Protein AF-A0A060UQU9-F1 (afdb_monomer_lite)

Structure (mmCIF, N/CA/C/O backbone):
data_AF-A0A060UQU9-F1
#
_entry.id   AF-A0A060UQU9-F1
#
loop_
_atom_site.group_PDB
_atom_site.id
_atom_site.type_symbol
_atom_site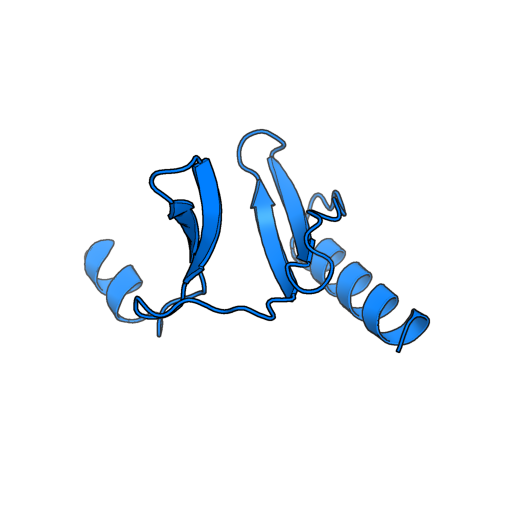.label_atom_id
_atom_site.label_alt_id
_atom_site.label_comp_id
_atom_site.label_asym_id
_atom_site.label_entity_id
_atom_site.label_seq_id
_atom_site.pdbx_PDB_ins_code
_atom_site.Cartn_x
_atom_site.Cartn_y
_atom_site.Cartn_z
_atom_site.occupancy
_atom_site.B_iso_or_equiv
_atom_site.auth_seq_id
_atom_site.auth_comp_id
_atom_site.auth_asym_id
_atom_site.auth_atom_id
_atom_site.pdbx_PDB_model_num
ATOM 1 N N . MET A 1 1 ? -8.033 27.058 6.420 1.00 45.81 1 MET A N 1
ATOM 2 C CA . MET A 1 1 ? -7.345 26.157 5.471 1.00 45.81 1 MET A CA 1
ATOM 3 C C . MET A 1 1 ? -8.366 25.172 4.959 1.00 45.81 1 MET A C 1
ATOM 5 O O . MET A 1 1 ? -9.014 24.534 5.781 1.00 45.81 1 MET A O 1
ATOM 9 N N . THR A 1 2 ? -8.581 25.113 3.648 1.00 48.00 2 THR A N 1
ATOM 10 C CA . THR A 1 2 ? -9.543 24.166 3.079 1.00 48.00 2 THR A CA 1
ATOM 11 C C . THR A 1 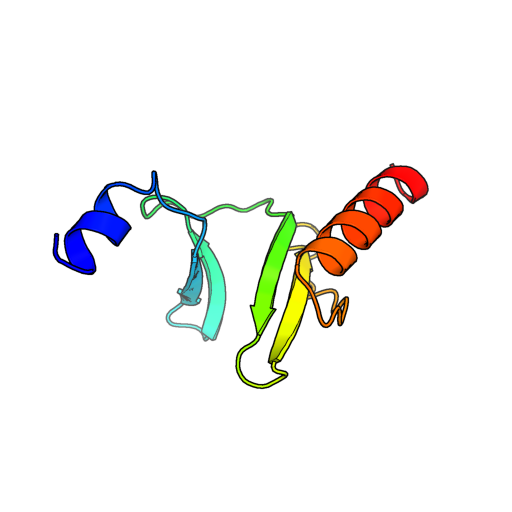2 ? -8.895 22.788 2.943 1.00 48.00 2 THR A C 1
ATOM 13 O O . THR A 1 2 ? -7.679 22.675 2.794 1.00 48.00 2 THR A O 1
ATOM 16 N N . THR A 1 3 ? -9.694 21.723 2.960 1.00 50.09 3 THR A N 1
ATOM 17 C CA . THR A 1 3 ? -9.246 20.333 2.740 1.00 50.09 3 THR A CA 1
ATOM 18 C C . THR A 1 3 ? -8.466 20.178 1.424 1.00 50.09 3 THR A C 1
ATOM 20 O O . THR A 1 3 ? -7.564 19.352 1.308 1.00 50.09 3 THR A O 1
ATOM 23 N N . LYS A 1 4 ? -8.767 21.038 0.443 1.00 40.75 4 LYS A N 1
ATOM 24 C CA . LYS A 1 4 ? -8.099 21.126 -0.859 1.00 40.75 4 LYS A CA 1
ATOM 25 C C . LYS A 1 4 ? -6.667 21.672 -0.752 1.00 40.75 4 LYS A C 1
ATOM 27 O O . LYS A 1 4 ? -5.788 21.202 -1.464 1.00 40.75 4 LYS A O 1
ATOM 32 N N . ASP A 1 5 ? -6.412 22.588 0.182 1.00 40.69 5 ASP A N 1
ATOM 33 C CA . ASP A 1 5 ? -5.081 23.172 0.406 1.00 40.69 5 ASP A CA 1
ATOM 34 C C . ASP A 1 5 ? -4.130 22.182 1.099 1.00 40.69 5 ASP A C 1
ATOM 36 O O . ASP A 1 5 ? -2.941 22.140 0.788 1.00 40.69 5 ASP A O 1
ATOM 40 N N . GLN A 1 6 ? -4.659 21.325 1.983 1.00 46.97 6 GLN A N 1
ATOM 41 C CA . GLN A 1 6 ? -3.895 20.250 2.634 1.00 46.97 6 GLN A CA 1
ATOM 42 C C . GLN A 1 6 ? -3.501 19.140 1.646 1.00 46.97 6 GLN A C 1
ATOM 44 O O . GLN A 1 6 ? -2.376 18.641 1.691 1.00 46.97 6 GLN A O 1
ATOM 49 N N . LEU A 1 7 ? -4.391 18.809 0.702 1.00 45.09 7 LEU A N 1
ATOM 50 C CA . LEU A 1 7 ? -4.111 17.884 -0.403 1.00 45.09 7 LEU A CA 1
ATOM 51 C C . LEU A 1 7 ? -3.045 18.424 -1.373 1.00 45.09 7 LEU A C 1
ATOM 53 O O . LEU A 1 7 ? -2.247 17.646 -1.888 1.00 45.09 7 LEU A O 1
ATOM 57 N N . CYS A 1 8 ? -2.996 19.743 -1.593 1.00 40.31 8 CYS A N 1
ATOM 58 C CA . CYS A 1 8 ? -2.000 20.389 -2.455 1.00 40.31 8 CYS A CA 1
ATOM 59 C C . CYS A 1 8 ? -0.622 20.575 -1.789 1.00 40.31 8 CYS A C 1
ATOM 61 O O . CYS A 1 8 ? 0.390 20.586 -2.489 1.00 40.31 8 CYS A O 1
ATOM 63 N N . GLN A 1 9 ? -0.554 20.730 -0.459 1.00 44.38 9 GLN A N 1
ATOM 64 C CA . GLN A 1 9 ? 0.720 20.879 0.266 1.00 44.38 9 GLN A CA 1
ATOM 65 C C . GLN A 1 9 ? 1.437 19.549 0.533 1.00 44.38 9 GLN A C 1
ATOM 67 O O . GLN A 1 9 ? 2.664 19.527 0.671 1.00 44.38 9 GLN A O 1
ATOM 72 N N . ALA A 1 10 ? 0.718 18.424 0.546 1.00 45.84 10 ALA A N 1
ATOM 73 C CA . ALA A 1 10 ? 1.346 17.114 0.502 1.00 45.84 10 ALA A CA 1
ATOM 74 C C . ALA A 1 10 ? 1.954 16.921 -0.894 1.00 45.84 10 ALA A C 1
ATOM 76 O O . ALA A 1 10 ? 1.232 16.694 -1.860 1.00 45.84 10 ALA A O 1
ATOM 77 N N . LYS A 1 11 ? 3.285 17.002 -1.025 1.00 51.78 11 LYS A N 1
ATOM 78 C CA . LYS A 1 11 ? 4.006 16.512 -2.214 1.00 51.78 11 LYS A CA 1
ATOM 79 C C . LYS A 1 11 ? 3.528 15.081 -2.482 1.00 51.78 11 LYS A C 1
ATOM 81 O O . LYS A 1 11 ? 3.918 14.164 -1.763 1.00 51.78 11 LYS A O 1
ATOM 86 N N . THR A 1 12 ? 2.632 14.958 -3.461 1.00 65.81 12 THR A N 1
ATOM 87 C CA . THR A 1 12 ? 1.512 14.004 -3.458 1.00 65.81 12 THR A CA 1
ATOM 88 C C . THR A 1 12 ? 1.918 12.592 -3.062 1.00 65.81 12 THR A C 1
ATOM 90 O O . THR A 1 12 ? 2.855 12.014 -3.618 1.00 65.81 12 THR A O 1
ATOM 93 N N . LEU A 1 13 ? 1.232 12.031 -2.067 1.00 65.88 13 LEU A N 1
ATOM 94 C CA . LEU A 1 13 ? 1.348 10.607 -1.780 1.00 65.88 13 LEU A CA 1
ATOM 95 C C . LEU A 1 13 ? 0.984 9.819 -3.052 1.00 65.88 13 LEU A C 1
ATOM 97 O O . LEU A 1 13 ? 0.122 10.266 -3.814 1.00 65.88 13 LEU A O 1
ATOM 101 N N . PRO A 1 14 ? 1.645 8.681 -3.316 1.00 71.50 14 PRO A N 1
ATOM 102 C CA . PRO A 1 14 ? 1.239 7.787 -4.390 1.00 71.50 14 PRO A CA 1
ATOM 103 C C . PRO A 1 14 ? -0.236 7.417 -4.231 1.00 71.50 14 PRO A C 1
ATOM 105 O O . PRO A 1 14 ? -0.667 7.033 -3.145 1.00 71.50 14 PRO A O 1
ATOM 108 N N . VAL A 1 15 ? -0.998 7.551 -5.309 1.00 71.81 15 VAL A N 1
ATOM 109 C CA . VAL A 1 15 ? -2.409 7.175 -5.373 1.00 71.81 15 VAL A CA 1
ATOM 110 C C . VAL A 1 15 ? -2.566 5.932 -6.224 1.00 71.81 15 VAL A C 1
ATOM 112 O O . VAL A 1 15 ? -1.937 5.795 -7.275 1.00 71.81 15 VAL A O 1
ATOM 115 N N . LEU A 1 16 ? -3.416 5.031 -5.751 1.00 73.94 16 LEU A N 1
ATOM 116 C CA . LEU A 1 16 ? -3.817 3.836 -6.467 1.00 73.94 16 LEU A CA 1
ATOM 117 C C . LEU A 1 16 ? -5.011 4.215 -7.353 1.00 73.94 16 LEU A C 1
ATOM 119 O O . LEU A 1 16 ? -6.038 4.681 -6.867 1.00 73.94 16 LEU A O 1
ATOM 123 N N . LEU A 1 17 ? -4.826 4.102 -8.661 1.00 71.75 17 LEU A N 1
ATOM 124 C CA . LEU A 1 17 ? -5.800 4.423 -9.696 1.00 71.75 17 LEU A CA 1
ATOM 125 C C . LEU A 1 17 ? -6.261 3.132 -10.365 1.00 71.75 17 LEU A C 1
ATOM 127 O O . LEU A 1 17 ? -5.503 2.171 -10.460 1.00 71.75 17 LEU A O 1
ATOM 131 N N . LEU A 1 18 ? -7.486 3.134 -10.873 1.00 67.00 18 LEU A N 1
ATOM 132 C CA . LEU A 1 18 ? -7.959 2.144 -11.833 1.00 67.00 18 LEU A CA 1
ATOM 133 C C . LEU A 1 18 ? -7.898 2.788 -13.218 1.00 67.00 18 LEU A C 1
ATOM 135 O O . LEU A 1 18 ? -8.405 3.896 -13.396 1.00 67.00 18 LEU A O 1
ATOM 139 N N . ASP A 1 19 ? -7.238 2.137 -14.173 1.00 70.56 19 ASP A N 1
ATOM 140 C CA . ASP A 1 19 ? -7.261 2.580 -15.565 1.00 70.56 19 ASP A CA 1
ATOM 141 C C . ASP A 1 19 ? -8.593 2.226 -16.252 1.00 70.56 19 ASP A C 1
ATOM 143 O O . ASP A 1 19 ? -9.465 1.560 -15.690 1.00 70.56 19 ASP A O 1
ATOM 147 N N . ASP A 1 20 ? -8.748 2.676 -17.493 1.00 74.25 20 ASP A N 1
ATOM 148 C CA . ASP A 1 20 ? -9.923 2.450 -18.341 1.00 74.25 20 ASP A CA 1
ATOM 149 C C . ASP A 1 20 ? -10.186 0.969 -18.669 1.00 74.25 20 ASP A C 1
ATOM 151 O O . ASP A 1 20 ? -11.260 0.620 -19.160 1.00 74.25 20 ASP A O 1
ATOM 155 N N . LYS A 1 21 ? -9.230 0.084 -18.369 1.00 76.75 21 LYS A N 1
ATOM 156 C CA . LYS A 1 21 ? -9.318 -1.372 -18.534 1.00 76.75 21 LYS A CA 1
ATOM 157 C C . LYS A 1 21 ? -9.504 -2.094 -17.198 1.00 76.75 21 LYS A C 1
ATOM 159 O O . LYS A 1 21 ? -9.417 -3.320 -17.158 1.00 76.75 21 LYS A O 1
ATOM 164 N N . GLY A 1 22 ? -9.732 -1.355 -16.109 1.00 67.19 22 GLY A N 1
ATOM 165 C CA . GLY A 1 22 ? -9.893 -1.897 -14.761 1.00 67.19 22 GLY A CA 1
ATOM 166 C C . GLY A 1 22 ? -8.588 -2.378 -14.123 1.00 67.19 22 GLY A C 1
ATOM 167 O O . GLY A 1 22 ? -8.628 -3.111 -13.137 1.00 67.19 22 GLY A O 1
ATOM 168 N N . ARG A 1 23 ? -7.423 -2.000 -14.664 1.00 68.75 23 ARG A N 1
ATOM 169 C CA . ARG A 1 23 ? -6.123 -2.358 -14.086 1.00 68.75 23 ARG A CA 1
ATOM 170 C C . ARG A 1 23 ? -5.731 -1.357 -13.017 1.00 68.75 23 ARG A C 1
ATOM 172 O O . ARG A 1 23 ? -5.864 -0.149 -13.194 1.00 68.75 23 ARG A O 1
ATOM 179 N N . VAL A 1 24 ? -5.171 -1.870 -11.931 1.00 72.81 24 VAL A N 1
ATOM 180 C CA . VAL A 1 24 ? -4.609 -1.045 -10.867 1.00 72.81 24 VAL A CA 1
ATOM 181 C C . VAL A 1 24 ? -3.277 -0.442 -11.321 1.00 72.81 24 VAL A C 1
ATOM 183 O O . VAL A 1 24 ? -2.346 -1.160 -11.684 1.00 72.81 24 VAL A O 1
ATOM 186 N N . VAL A 1 25 ? -3.174 0.885 -11.274 1.00 75.06 25 VAL A N 1
ATOM 187 C CA . VAL A 1 25 ? -1.971 1.661 -11.586 1.00 75.06 25 VAL A CA 1
ATOM 188 C C . VAL A 1 25 ? -1.668 2.586 -10.421 1.00 75.06 25 VAL A C 1
ATOM 190 O O . VAL A 1 25 ? -2.530 3.330 -9.970 1.00 75.06 25 VAL A O 1
ATOM 193 N N . ILE A 1 26 ? -0.425 2.603 -9.953 1.00 79.25 26 ILE A N 1
ATOM 194 C CA . ILE A 1 26 ? -0.003 3.570 -8.939 1.00 79.25 26 ILE A CA 1
ATOM 195 C C . ILE A 1 26 ? 0.579 4.792 -9.635 1.00 79.25 26 ILE A C 1
ATOM 197 O O . ILE A 1 26 ? 1.428 4.662 -10.513 1.00 79.25 26 ILE A O 1
ATOM 201 N N . SER A 1 27 ? 0.123 5.982 -9.251 1.00 77.25 27 SER A N 1
ATOM 202 C CA . SER A 1 27 ? 0.556 7.254 -9.824 1.00 77.25 27 SER A CA 1
ATOM 203 C C . SER A 1 27 ? 1.007 8.220 -8.738 1.00 77.25 27 SER A C 1
ATOM 205 O O . SER A 1 27 ? 0.414 8.296 -7.665 1.00 77.25 27 SER A O 1
ATOM 207 N N . LYS A 1 28 ? 2.060 8.989 -9.014 1.00 81.38 28 LYS A N 1
ATOM 208 C CA . LYS A 1 28 ? 2.519 10.088 -8.158 1.00 81.38 28 LYS A CA 1
ATOM 209 C C . LYS A 1 28 ? 2.727 11.322 -9.015 1.00 81.38 28 LYS A C 1
ATOM 211 O O . LYS A 1 28 ? 3.437 11.261 -10.017 1.00 81.38 28 LYS A O 1
ATOM 216 N N . ASN A 1 29 ? 2.119 12.445 -8.633 1.00 80.44 29 ASN A N 1
ATOM 217 C CA . ASN A 1 29 ? 2.106 13.668 -9.445 1.00 80.44 29 ASN A CA 1
ATOM 218 C C . ASN A 1 29 ? 1.678 13.412 -10.911 1.00 80.44 29 ASN A C 1
ATOM 220 O O . ASN A 1 29 ? 2.280 13.953 -11.837 1.00 80.44 29 ASN A O 1
ATOM 224 N N . GLY A 1 30 ? 0.697 12.529 -11.132 1.00 72.62 30 GLY A N 1
ATOM 225 C CA . GLY A 1 30 ? 0.195 12.198 -12.471 1.00 72.62 30 GLY A CA 1
ATOM 226 C C . GLY A 1 30 ? 1.102 11.291 -13.313 1.00 72.62 30 GLY A C 1
ATOM 227 O O . GLY A 1 30 ? 0.770 11.026 -14.465 1.00 72.62 30 GLY A O 1
ATOM 228 N N . LYS A 1 31 ? 2.223 10.797 -12.770 1.00 79.12 31 LYS A N 1
ATOM 229 C CA . LYS A 1 31 ? 3.125 9.864 -13.460 1.00 79.12 31 LYS A CA 1
ATOM 230 C C . LYS A 1 31 ? 2.995 8.449 -12.888 1.00 79.12 31 LYS A C 1
ATOM 232 O O . LYS A 1 31 ? 3.061 8.307 -11.664 1.00 79.12 31 LYS A O 1
ATOM 237 N N . PRO A 1 32 ? 2.863 7.410 -13.733 1.00 78.31 32 PRO A N 1
ATOM 238 C CA . PRO A 1 32 ? 2.799 6.030 -13.269 1.00 78.31 32 PRO A CA 1
ATOM 239 C C . PRO A 1 32 ? 4.114 5.599 -12.605 1.00 78.31 32 PRO A C 1
ATOM 241 O O . PRO A 1 32 ? 5.205 5.981 -13.033 1.00 78.31 32 PRO A O 1
ATOM 244 N N . ILE A 1 33 ? 4.003 4.782 -11.560 1.00 81.12 33 ILE A N 1
ATOM 245 C CA . ILE A 1 33 ? 5.115 4.138 -10.864 1.00 81.12 33 ILE A CA 1
ATOM 246 C C . ILE A 1 33 ? 5.019 2.636 -11.125 1.00 81.12 33 ILE A C 1
ATOM 248 O O . ILE A 1 33 ? 4.077 1.980 -10.694 1.00 81.12 33 ILE A O 1
ATOM 252 N N . HIS A 1 34 ? 6.024 2.086 -11.804 1.00 71.69 34 HIS A N 1
ATOM 253 C CA . HIS A 1 34 ? 6.051 0.669 -12.188 1.00 71.69 34 HIS A CA 1
ATOM 254 C C . HIS A 1 34 ? 6.674 -0.255 -11.131 1.00 71.69 34 HIS A C 1
ATOM 256 O O . HIS A 1 34 ? 6.578 -1.469 -11.244 1.00 71.69 34 HIS A O 1
ATOM 262 N N . ARG A 1 35 ? 7.336 0.301 -10.108 1.00 76.62 35 ARG A N 1
ATOM 263 C CA . ARG A 1 35 ? 7.944 -0.454 -9.002 1.00 76.62 35 ARG A CA 1
ATOM 264 C C . ARG A 1 35 ? 7.583 0.225 -7.693 1.00 76.62 35 ARG A C 1
ATOM 266 O O . ARG A 1 35 ? 8.299 1.110 -7.231 1.00 76.62 35 ARG A O 1
ATOM 273 N N . TYR A 1 36 ? 6.430 -0.143 -7.157 1.00 76.50 36 TYR A N 1
ATOM 274 C CA . TYR A 1 36 ? 5.935 0.393 -5.901 1.00 76.50 36 TYR A CA 1
ATOM 275 C C . TYR A 1 36 ? 5.747 -0.733 -4.898 1.00 76.50 36 TYR A C 1
ATOM 277 O O . TYR A 1 36 ? 5.082 -1.721 -5.200 1.00 76.50 36 TYR A O 1
ATOM 285 N N . VAL A 1 37 ? 6.319 -0.529 -3.716 1.00 78.19 37 VAL A N 1
ATOM 286 C CA . VAL A 1 37 ? 6.007 -1.282 -2.508 1.00 78.19 37 VAL A CA 1
ATOM 287 C C . VAL A 1 37 ? 5.625 -0.258 -1.449 1.00 78.19 37 VAL A C 1
ATOM 289 O O . VAL A 1 37 ? 6.375 0.697 -1.226 1.00 78.19 37 VAL A O 1
ATOM 292 N N . GLY A 1 38 ? 4.463 -0.411 -0.823 1.00 78.38 38 GLY A 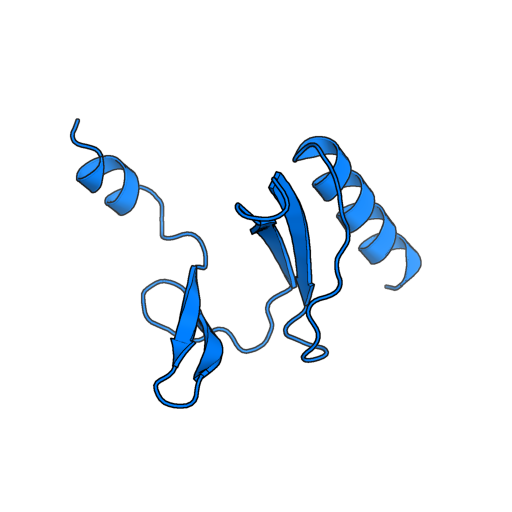N 1
ATOM 293 C CA . GLY A 1 38 ? 4.038 0.512 0.224 1.00 78.38 38 GLY A CA 1
ATOM 294 C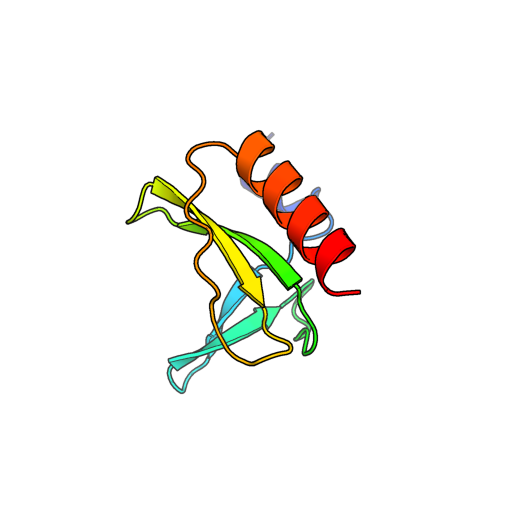 C . GLY A 1 38 ? 2.740 0.116 0.903 1.00 78.38 38 GLY A C 1
ATOM 295 O O . GLY A 1 38 ? 2.053 -0.801 0.468 1.00 78.38 38 GLY A O 1
ATOM 296 N N . ILE A 1 39 ? 2.430 0.810 1.995 1.00 82.94 39 ILE A N 1
ATOM 297 C CA . ILE A 1 39 ? 1.254 0.539 2.822 1.00 82.94 39 ILE A CA 1
ATOM 298 C C . ILE A 1 39 ? 0.090 1.406 2.341 1.00 82.94 39 ILE A C 1
ATOM 300 O O . ILE A 1 39 ? 0.234 2.623 2.193 1.00 82.94 39 ILE A O 1
ATOM 304 N N . ALA A 1 40 ? -1.065 0.783 2.139 1.00 79.38 40 ALA A N 1
ATOM 305 C CA . ALA A 1 40 ? -2.342 1.435 1.879 1.00 79.38 40 ALA A CA 1
ATOM 306 C C . ALA A 1 40 ? -3.340 1.109 3.000 1.00 79.38 40 ALA A C 1
ATOM 308 O O . ALA A 1 40 ? -3.136 0.171 3.763 1.00 79.38 40 ALA A O 1
ATOM 309 N N . PHE A 1 41 ? -4.418 1.884 3.105 1.00 81.06 41 PHE A N 1
ATOM 310 C CA . PHE A 1 41 ? -5.534 1.584 4.003 1.00 81.06 41 PHE A CA 1
ATOM 311 C C . PHE A 1 41 ? -6.750 1.159 3.179 1.00 81.06 41 PHE A C 1
ATOM 313 O O . PH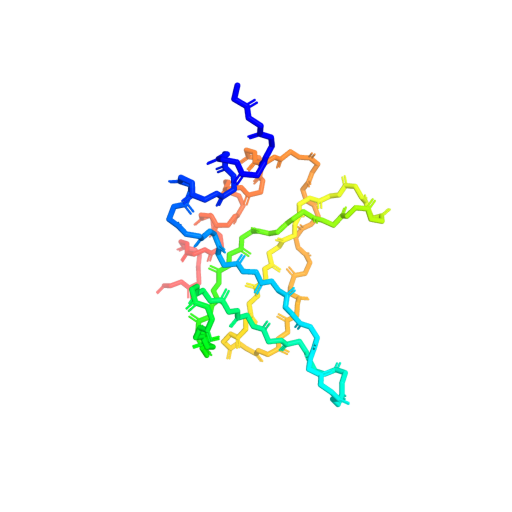E A 1 41 ? -7.217 1.918 2.327 1.00 81.06 41 PHE A O 1
ATOM 320 N N . ASP A 1 42 ? -7.246 -0.049 3.428 1.00 79.88 42 ASP A N 1
ATOM 321 C CA . ASP A 1 42 ? -8.475 -0.579 2.852 1.00 79.88 42 ASP A CA 1
ATOM 322 C C . ASP A 1 42 ? -9.665 -0.169 3.729 1.00 79.88 42 ASP A C 1
ATOM 324 O O . ASP A 1 42 ? -9.810 -0.609 4.871 1.00 79.88 42 ASP A O 1
ATOM 328 N N . TYR A 1 43 ? -10.541 0.673 3.181 1.00 74.06 43 TYR A N 1
ATOM 329 C CA . TYR A 1 43 ? -11.734 1.156 3.876 1.00 74.06 43 TYR A CA 1
ATOM 330 C C . TYR A 1 43 ? -12.814 0.086 4.071 1.00 74.06 43 TYR A C 1
ATOM 332 O O . TYR A 1 43 ? -13.579 0.185 5.029 1.00 74.06 43 TYR A O 1
ATOM 340 N N . VAL A 1 44 ? -12.894 -0.916 3.190 1.00 76.38 44 VAL A N 1
ATOM 341 C CA . VAL A 1 44 ? -13.877 -2.007 3.279 1.00 76.38 44 VAL A CA 1
ATOM 342 C C . VAL A 1 44 ? -13.482 -2.944 4.410 1.00 76.38 44 VAL A C 1
ATOM 344 O O . VAL A 1 44 ? -14.295 -3.252 5.280 1.00 76.38 44 VAL A O 1
ATOM 347 N N . CYS A 1 45 ? -12.209 -3.338 4.433 1.00 77.62 45 CYS A N 1
ATOM 348 C CA . CYS A 1 45 ? -11.667 -4.226 5.458 1.00 77.62 45 CYS A CA 1
ATOM 349 C C . CYS A 1 45 ? -11.317 -3.496 6.765 1.00 77.62 45 CYS A C 1
ATOM 351 O O . CYS A 1 45 ? -11.089 -4.145 7.783 1.00 77.62 45 CYS A O 1
ATOM 353 N N . ARG A 1 46 ? -11.268 -2.155 6.746 1.00 82.12 46 ARG A N 1
ATOM 354 C CA . ARG A 1 46 ? -10.767 -1.298 7.836 1.00 82.12 46 ARG A CA 1
ATOM 355 C C . ARG A 1 46 ? -9.381 -1.726 8.326 1.00 82.12 46 ARG A C 1
ATOM 357 O O . ARG A 1 46 ? -9.123 -1.737 9.527 1.00 82.12 46 ARG A O 1
ATOM 364 N N . ALA A 1 47 ? -8.505 -2.061 7.388 1.00 83.44 47 ALA A N 1
ATOM 365 C CA . ALA A 1 47 ? -7.179 -2.592 7.664 1.00 83.44 47 ALA A CA 1
ATOM 366 C C . ALA A 1 47 ? -6.119 -1.889 6.820 1.00 83.44 47 ALA A C 1
ATOM 368 O O . ALA A 1 47 ? -6.381 -1.433 5.706 1.00 83.44 47 ALA A O 1
ATOM 369 N N . PHE A 1 48 ? -4.904 -1.818 7.345 1.00 84.12 48 PHE A N 1
ATOM 370 C CA . PHE A 1 48 ? -3.731 -1.493 6.547 1.00 84.12 48 PHE A CA 1
ATOM 371 C C . PHE A 1 48 ? -3.336 -2.724 5.740 1.00 84.12 48 PHE A C 1
ATOM 373 O O . PHE A 1 48 ? -3.493 -3.828 6.241 1.00 84.12 48 PHE A O 1
ATOM 380 N N . VAL A 1 49 ? -2.875 -2.524 4.504 1.00 81.06 49 VAL A N 1
ATOM 381 C CA . VAL A 1 49 ? -2.453 -3.572 3.566 1.00 81.06 49 VAL A CA 1
ATOM 382 C C . VAL A 1 49 ? -1.135 -3.192 2.902 1.00 81.06 49 VAL A C 1
ATOM 384 O O . VAL A 1 49 ? -0.899 -2.018 2.604 1.00 81.06 49 VAL A O 1
ATOM 387 N N . LEU A 1 50 ? -0.281 -4.179 2.636 1.00 80.06 50 LEU A N 1
ATOM 388 C CA . LEU A 1 50 ? 0.921 -3.999 1.830 1.00 80.06 50 LEU A CA 1
ATOM 389 C C . LEU A 1 50 ? 0.567 -4.145 0.341 1.00 80.06 50 LEU A C 1
ATOM 391 O O . LEU A 1 50 ? -0.124 -5.065 -0.079 1.00 80.06 50 LEU A O 1
ATOM 395 N N . VAL A 1 51 ? 1.034 -3.220 -0.487 1.00 78.56 51 VAL A N 1
ATOM 396 C CA . VAL A 1 51 ? 0.829 -3.255 -1.937 1.00 78.56 51 VAL A CA 1
ATOM 397 C C . VAL A 1 51 ? 2.181 -3.470 -2.603 1.00 78.56 51 VAL A C 1
ATOM 399 O O . VAL A 1 51 ? 3.017 -2.571 -2.545 1.00 78.56 51 VAL A O 1
ATOM 402 N N . ASP A 1 52 ? 2.389 -4.629 -3.242 1.00 77.44 52 ASP A N 1
ATOM 403 C CA . ASP A 1 52 ? 3.603 -4.964 -4.004 1.00 77.44 52 ASP A CA 1
ATOM 404 C C . ASP A 1 52 ? 3.315 -5.046 -5.515 1.00 77.44 52 ASP A C 1
ATOM 406 O O . ASP A 1 52 ? 3.016 -6.088 -6.105 1.00 77.44 52 ASP A O 1
ATOM 410 N N . MET A 1 53 ? 3.494 -3.913 -6.190 1.00 73.81 53 MET A N 1
ATOM 411 C CA . MET A 1 53 ? 3.347 -3.836 -7.645 1.00 73.81 53 MET A CA 1
ATOM 412 C C . MET A 1 53 ? 4.564 -4.372 -8.410 1.00 73.81 53 MET A C 1
ATOM 414 O O . MET A 1 53 ? 4.501 -4.466 -9.633 1.00 73.81 53 MET A O 1
ATOM 418 N N . VAL A 1 54 ? 5.674 -4.715 -7.743 1.00 71.00 54 VAL A N 1
ATOM 419 C CA . VAL A 1 54 ? 6.845 -5.322 -8.400 1.00 71.00 54 VAL A CA 1
ATOM 420 C C . VAL A 1 54 ? 6.544 -6.767 -8.777 1.00 71.00 54 VAL A C 1
ATOM 422 O O . VAL A 1 54 ? 6.924 -7.207 -9.861 1.00 71.00 54 VAL A O 1
ATOM 425 N N . ARG A 1 55 ? 5.842 -7.493 -7.904 1.00 66.31 55 ARG A N 1
ATOM 426 C CA . ARG A 1 55 ? 5.393 -8.866 -8.174 1.00 66.31 55 ARG A CA 1
ATOM 427 C C . ARG A 1 55 ? 4.079 -8.915 -8.953 1.00 66.31 55 ARG A C 1
ATOM 429 O O . ARG A 1 55 ? 3.771 -9.944 -9.544 1.00 66.31 55 ARG A O 1
ATOM 436 N N . GLY A 1 56 ? 3.333 -7.809 -8.978 1.00 57.75 56 GLY A N 1
ATOM 437 C CA . GLY A 1 56 ? 2.022 -7.718 -9.624 1.00 57.75 56 GLY A CA 1
ATOM 438 C C . GLY A 1 56 ? 0.882 -8.290 -8.776 1.00 57.75 56 GLY A C 1
ATOM 439 O O . GLY A 1 56 ? -0.187 -8.561 -9.317 1.00 57.75 56 GLY A O 1
ATOM 440 N N . TRP A 1 57 ? 1.102 -8.467 -7.469 1.00 60.19 57 TRP A N 1
ATOM 441 C CA . TRP A 1 57 ? 0.126 -9.017 -6.528 1.00 60.19 57 TRP A CA 1
ATOM 442 C C . TRP A 1 57 ? -0.123 -8.031 -5.390 1.00 60.19 57 TRP A C 1
ATOM 444 O O . TRP A 1 57 ? 0.793 -7.380 -4.891 1.00 60.19 57 TRP A O 1
ATOM 454 N N . LEU A 1 58 ? -1.374 -7.943 -4.944 1.00 56.72 58 LEU A N 1
ATOM 455 C CA . LEU A 1 58 ? -1.692 -7.270 -3.691 1.00 56.72 58 LEU A CA 1
ATOM 456 C C . LEU A 1 58 ? -1.438 -8.275 -2.556 1.00 56.72 58 LEU A C 1
ATOM 458 O O . LEU A 1 58 ? -2.228 -9.195 -2.353 1.00 56.72 58 LEU A O 1
ATOM 462 N N . GLU A 1 59 ? -0.296 -8.165 -1.876 1.00 61.97 59 GLU A N 1
ATOM 463 C CA . GLU A 1 59 ? 0.027 -9.017 -0.727 1.00 61.97 59 GLU A CA 1
ATOM 464 C C . GLU A 1 59 ? -0.659 -8.450 0.529 1.00 61.97 59 GLU A C 1
ATOM 466 O O . GLU A 1 59 ? -0.169 -7.529 1.177 1.00 61.97 59 GLU A O 1
ATOM 471 N N . PHE A 1 60 ? -1.831 -8.989 0.874 1.00 57.50 60 PHE A N 1
ATOM 472 C CA . PHE A 1 60 ? -2.589 -8.554 2.047 1.00 57.50 60 PHE A CA 1
ATOM 473 C C . PHE A 1 60 ? -1.854 -8.911 3.340 1.00 57.50 60 PHE A C 1
ATOM 475 O O . PHE A 1 60 ? -1.904 -10.037 3.826 1.00 57.50 60 PHE A O 1
ATOM 482 N N . MET A 1 61 ? -1.212 -7.917 3.926 1.00 62.97 61 MET A N 1
ATOM 483 C CA . MET A 1 61 ? -0.846 -7.917 5.331 1.00 62.97 61 MET A CA 1
ATOM 484 C C . MET A 1 61 ? -1.950 -7.180 6.069 1.00 62.97 61 MET A C 1
ATOM 486 O O . MET A 1 61 ? -2.058 -5.982 5.882 1.00 62.97 61 MET A O 1
ATOM 490 N N . VAL A 1 62 ? -2.820 -7.875 6.801 1.00 64.69 62 VAL A N 1
ATOM 491 C CA . VAL A 1 62 ? -3.973 -7.254 7.472 1.00 64.69 62 VAL A CA 1
ATOM 492 C C . VAL A 1 62 ? -3.529 -6.789 8.852 1.00 64.69 62 VAL A C 1
ATOM 494 O O . VAL A 1 62 ? -3.662 -7.525 9.827 1.00 64.69 62 VAL A O 1
ATOM 497 N N . SER A 1 63 ? -2.999 -5.574 8.934 1.00 79.19 63 SER A N 1
ATOM 498 C CA . SER A 1 63 ? -2.710 -4.953 10.227 1.00 79.19 63 SER A CA 1
ATOM 499 C C . SER A 1 63 ? -3.824 -3.970 10.584 1.00 79.19 63 SER A C 1
ATOM 501 O O . SER A 1 63 ? -4.302 -3.193 9.757 1.00 79.19 63 SER A O 1
ATOM 503 N N . ASP A 1 64 ? -4.246 -3.993 11.839 1.00 83.94 64 ASP A N 1
ATOM 504 C CA . ASP A 1 64 ? -5.282 -3.121 12.400 1.00 83.94 64 ASP A CA 1
ATOM 505 C C . ASP A 1 64 ? -4.800 -1.678 12.624 1.00 83.94 64 ASP A C 1
ATOM 507 O O . ASP A 1 64 ? -5.587 -0.729 12.593 1.00 83.94 64 ASP A O 1
ATOM 511 N N . THR A 1 65 ? -3.491 -1.501 12.811 1.00 86.25 65 THR A N 1
ATOM 512 C CA . THR A 1 65 ? -2.847 -0.208 13.037 1.00 86.25 65 THR A CA 1
ATOM 513 C C . THR A 1 65 ? -1.722 0.054 12.036 1.00 86.25 65 THR A C 1
ATOM 515 O O . THR A 1 65 ? -1.066 -0.862 11.537 1.00 86.25 65 THR A O 1
ATOM 518 N N . LEU A 1 66 ? -1.465 1.339 11.764 1.00 83.94 66 LEU A N 1
ATOM 519 C CA . LEU A 1 66 ? -0.371 1.764 10.884 1.00 83.94 66 LEU A CA 1
ATOM 520 C C . LEU A 1 66 ? 1.001 1.366 11.444 1.00 83.94 66 LEU A C 1
ATOM 522 O O . LEU A 1 66 ? 1.933 1.123 10.684 1.00 83.94 66 LEU A O 1
ATOM 526 N N . GLU A 1 67 ? 1.135 1.340 12.768 1.00 87.81 67 GLU A N 1
ATOM 527 C CA . GLU A 1 67 ? 2.388 1.013 13.445 1.00 87.81 67 GLU A CA 1
ATOM 528 C C . GLU A 1 67 ? 2.731 -0.472 13.296 1.00 87.81 67 GLU A C 1
ATOM 530 O O . GLU A 1 67 ? 3.844 -0.791 12.878 1.00 87.81 67 GLU A O 1
ATOM 535 N N . ASN A 1 68 ? 1.747 -1.360 13.482 1.00 86.31 68 ASN A N 1
ATOM 536 C CA . ASN A 1 68 ? 1.895 -2.791 13.198 1.00 86.31 68 ASN A CA 1
ATOM 537 C C . ASN A 1 68 ? 2.236 -3.030 11.722 1.00 86.31 68 ASN A C 1
ATOM 539 O O . ASN A 1 68 ? 3.225 -3.695 11.424 1.00 86.31 68 ASN A O 1
ATOM 543 N N . ALA A 1 69 ? 1.508 -2.385 10.802 1.00 85.44 69 ALA A N 1
ATOM 544 C CA . ALA A 1 69 ? 1.762 -2.508 9.365 1.00 85.44 69 ALA A CA 1
ATOM 545 C C . ALA A 1 69 ? 3.197 -2.114 8.983 1.00 85.44 69 ALA A C 1
ATOM 547 O O . ALA A 1 69 ? 3.827 -2.748 8.138 1.00 85.44 69 ALA A O 1
ATOM 548 N N . ARG A 1 70 ? 3.734 -1.051 9.601 1.00 85.44 70 ARG A N 1
ATOM 549 C CA . ARG A 1 70 ? 5.119 -0.607 9.382 1.00 85.44 70 ARG A CA 1
ATOM 550 C C . ARG A 1 70 ? 6.125 -1.625 9.891 1.00 85.44 70 ARG A C 1
ATOM 552 O O . ARG A 1 70 ? 7.044 -1.968 9.156 1.00 85.44 70 ARG A O 1
ATOM 559 N N . MET A 1 71 ? 5.933 -2.111 11.112 1.00 86.38 71 MET A N 1
ATOM 560 C CA . MET A 1 71 ? 6.821 -3.091 11.731 1.00 86.38 71 MET A CA 1
ATOM 561 C C . MET A 1 71 ? 6.869 -4.394 10.927 1.00 86.38 71 MET A C 1
ATOM 563 O O . MET A 1 71 ? 7.939 -4.936 10.661 1.00 86.38 71 MET A O 1
ATOM 567 N N . GLU A 1 72 ? 5.710 -4.879 10.491 1.00 82.12 72 GLU A N 1
ATOM 568 C CA . GLU A 1 72 ? 5.605 -6.082 9.674 1.00 82.12 72 GLU A CA 1
ATOM 569 C C . GLU A 1 72 ? 6.226 -5.876 8.280 1.00 82.12 72 GLU A C 1
ATOM 571 O O . GLU A 1 72 ? 6.945 -6.751 7.790 1.00 82.12 72 GLU A O 1
ATOM 576 N N . ALA A 1 73 ? 6.034 -4.706 7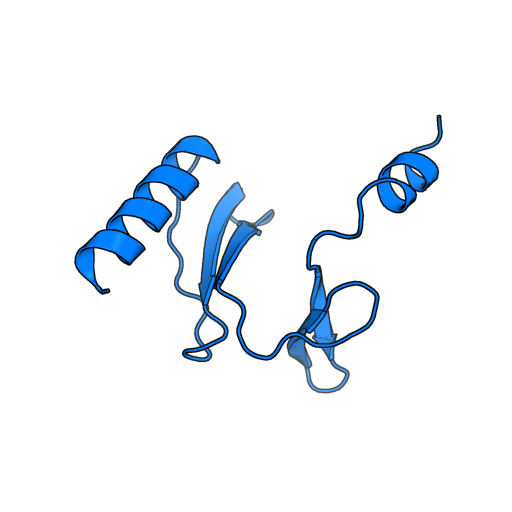.657 1.00 80.44 73 ALA A N 1
ATOM 577 C CA . ALA A 1 73 ? 6.701 -4.361 6.401 1.00 80.44 73 ALA A CA 1
ATOM 578 C C . ALA A 1 73 ? 8.233 -4.320 6.554 1.00 80.44 73 ALA A C 1
ATOM 580 O O . ALA A 1 73 ? 8.949 -4.860 5.709 1.00 80.44 73 ALA A O 1
ATOM 581 N N . GLU A 1 74 ? 8.749 -3.730 7.635 1.00 82.81 74 GLU A N 1
ATOM 582 C CA . GLU A 1 74 ? 10.181 -3.726 7.959 1.00 82.81 74 GLU A CA 1
ATOM 583 C C . GLU A 1 74 ? 10.720 -5.147 8.170 1.00 82.81 74 GLU A C 1
ATOM 585 O O . GLU A 1 74 ? 11.768 -5.494 7.618 1.00 82.81 74 GLU A O 1
ATOM 590 N N . TYR A 1 75 ? 9.980 -5.998 8.889 1.00 82.38 75 TYR A N 1
ATOM 591 C CA . TYR A 1 75 ? 10.323 -7.409 9.072 1.00 82.38 75 TYR A CA 1
ATOM 592 C C . TYR A 1 75 ? 10.394 -8.163 7.739 1.00 82.38 75 TYR A C 1
ATOM 594 O O . TYR A 1 75 ? 11.369 -8.874 7.492 1.00 82.38 75 TYR A O 1
ATOM 602 N N . LEU A 1 76 ? 9.399 -8.004 6.858 1.00 76.25 76 LEU A N 1
ATOM 603 C CA . LEU A 1 76 ? 9.403 -8.656 5.545 1.00 76.25 76 LEU A CA 1
ATOM 604 C C . LEU A 1 76 ? 10.592 -8.208 4.695 1.00 76.25 76 LEU A C 1
ATOM 606 O O . LEU A 1 76 ? 11.258 -9.047 4.085 1.00 76.25 76 LEU A O 1
ATOM 610 N N . VAL A 1 77 ? 10.889 -6.905 4.685 1.00 74.62 77 VAL A N 1
ATOM 611 C CA . VAL A 1 77 ? 12.063 -6.370 3.987 1.00 74.62 77 VAL A CA 1
ATOM 612 C C . VAL A 1 77 ? 13.345 -6.969 4.559 1.00 74.62 77 VAL A C 1
ATOM 614 O O . VAL A 1 77 ? 14.192 -7.384 3.779 1.00 74.62 77 VAL A O 1
ATOM 617 N N . GLY A 1 78 ? 13.489 -7.052 5.884 1.00 75.19 78 GLY A N 1
ATOM 618 C CA . GLY A 1 78 ? 14.680 -7.617 6.527 1.00 75.19 78 GLY A CA 1
ATOM 619 C C . GLY A 1 78 ? 14.834 -9.133 6.364 1.00 75.19 78 GLY A C 1
ATOM 620 O O . GLY A 1 78 ? 15.952 -9.631 6.350 1.00 75.19 78 GLY A O 1
ATOM 621 N N . LYS A 1 79 ? 13.730 -9.875 6.236 1.00 76.44 79 LYS A N 1
ATOM 622 C CA . LYS A 1 79 ? 13.736 -11.338 6.084 1.00 76.44 79 LYS A CA 1
ATOM 623 C C . LYS A 1 79 ? 14.040 -11.801 4.660 1.00 76.44 79 LYS A C 1
ATOM 625 O O . LYS A 1 79 ? 14.600 -12.881 4.486 1.00 76.44 79 LYS A O 1
ATOM 630 N N . PHE A 1 80 ? 13.588 -11.044 3.661 1.00 70.25 80 PHE A N 1
ATOM 631 C CA . PHE A 1 80 ? 13.603 -11.462 2.255 1.00 70.25 80 PHE A CA 1
ATOM 632 C C . PHE A 1 80 ? 14.490 -10.597 1.341 1.00 70.25 80 PHE A C 1
ATOM 634 O O . PHE A 1 80 ? 14.538 -10.870 0.138 1.00 70.25 80 PHE A O 1
ATOM 641 N N . ARG A 1 81 ? 15.176 -9.573 1.868 1.00 59.09 81 ARG A N 1
ATOM 642 C CA . ARG A 1 81 ? 16.353 -8.967 1.217 1.00 59.09 81 ARG A CA 1
ATOM 643 C C . ARG A 1 81 ? 17.630 -9.665 1.645 1.00 59.09 81 ARG A C 1
ATOM 645 O O . ARG A 1 81 ? 18.541 -9.697 0.791 1.00 59.09 81 ARG A O 1
#

Organism: NCBI:txid160808

Secondary structure (DSSP, 8-state):
--HHHHHHHS-PPPEEEE-TTS-EEEEETTEEESS-EEEEEETTTTEEEEEETTTTB-----BSSHHHHHHHHHHHHHHH-

Sequence (81 aa):
MTTKDQLCQAKTLPVLLLDDKGRVVISKNGKPIHRYVGIAFDYVCRAFVLVDMVRGWLEFMVSDTLENARMEAEYLVGKFR

Foldseek 3Di:
DDPVVVCVPPQHDWDWDQDPVRATFTDGPRHTDQADWDWDADPVLCFIFIQGNVVPDGHGPGHNDPVVVVVVVVVVVVVPD

pLDDT: mean 71.35, std 12.57, range [40.31, 87.81]

Radius of gyration: 14.1 Å; chains: 1; bounding box: 30×38×32 Å